Protein AF-A0A2R8C5J1-F1 (afdb_monomer_lite)

Secondary structure (DSSP, 8-state):
-HHHHHHHHHHHHHHHHHHHHHHHS-TTSS-HHHHHHHHHHHHHHHHHHHHHHHHHHHHHHHHHHHHHHHTT-

Organism: NCBI:txid1200281

Structure (mmCIF, N/CA/C/O backbone):
data_AF-A0A2R8C5J1-F1
#
_entry.id   AF-A0A2R8C5J1-F1
#
loop_
_atom_site.group_PDB
_atom_site.id
_atom_site.type_symbol
_atom_site.label_atom_id
_atom_site.label_alt_id
_atom_site.label_comp_id
_atom_site.label_asym_id
_atom_site.label_entity_id
_atom_site.label_seq_id
_atom_site.pdbx_PDB_ins_code
_atom_site.Cartn_x
_atom_site.Cartn_y
_atom_site.Cartn_z
_atom_site.occupancy
_atom_site.B_iso_or_equiv
_atom_site.auth_seq_id
_atom_site.auth_comp_id
_atom_site.auth_asym_id
_atom_site.auth_atom_id
_atom_site.pdbx_PDB_model_num
ATOM 1 N N . MET A 1 1 ? 3.598 4.721 16.095 1.00 56.56 1 MET A N 1
ATOM 2 C CA . MET A 1 1 ? 2.782 5.342 15.018 1.00 56.56 1 MET A CA 1
ATOM 3 C C . MET A 1 1 ? 3.591 6.137 13.984 1.00 56.56 1 MET A C 1
ATOM 5 O O . MET A 1 1 ? 3.204 6.104 12.824 1.00 56.56 1 MET A O 1
ATOM 9 N N . LYS A 1 2 ? 4.693 6.829 14.338 1.00 61.44 2 LYS A N 1
ATOM 10 C CA . LYS A 1 2 ? 5.506 7.596 13.364 1.00 61.44 2 LYS A CA 1
ATOM 11 C C . LYS A 1 2 ? 6.181 6.708 12.305 1.00 61.44 2 LYS A C 1
ATOM 13 O O . LYS A 1 2 ? 6.047 6.988 11.124 1.00 61.44 2 LYS A O 1
ATOM 18 N N . THR A 1 3 ? 6.814 5.605 12.703 1.00 71.62 3 THR A N 1
ATOM 19 C CA . THR A 1 3 ? 7.572 4.713 11.799 1.00 71.62 3 THR A CA 1
ATOM 20 C C . THR A 1 3 ? 6.711 4.055 10.718 1.00 71.62 3 THR A C 1
ATOM 22 O O . THR A 1 3 ? 7.127 3.978 9.571 1.00 71.62 3 THR A O 1
ATOM 25 N N . ILE A 1 4 ? 5.478 3.658 11.052 1.00 74.94 4 ILE A N 1
ATOM 26 C CA . ILE A 1 4 ? 4.533 3.077 10.084 1.00 74.94 4 ILE A CA 1
ATOM 27 C C . ILE A 1 4 ? 4.197 4.100 8.993 1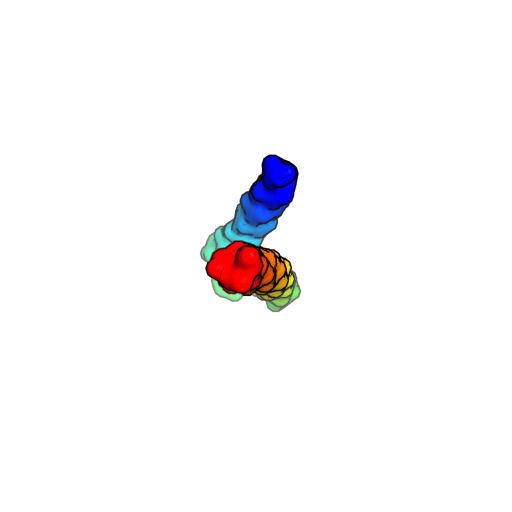.00 74.94 4 ILE A C 1
ATOM 29 O O . ILE A 1 4 ? 4.255 3.763 7.819 1.00 74.94 4 ILE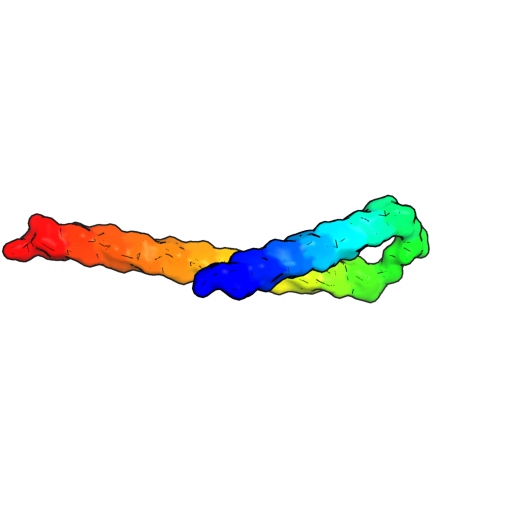 A O 1
ATOM 33 N N . LYS A 1 5 ? 3.927 5.365 9.349 1.00 74.62 5 LYS A N 1
ATOM 34 C CA . LYS A 1 5 ? 3.666 6.424 8.356 1.00 74.62 5 LYS A CA 1
ATOM 35 C C . LYS A 1 5 ? 4.840 6.614 7.390 1.00 74.62 5 LYS A C 1
ATOM 37 O O . LYS A 1 5 ? 4.616 6.734 6.193 1.00 74.62 5 LYS A O 1
ATOM 42 N N . TRP A 1 6 ? 6.072 6.592 7.897 1.00 79.94 6 TRP A N 1
ATOM 43 C CA . TRP A 1 6 ? 7.272 6.675 7.060 1.00 79.94 6 TRP A CA 1
ATOM 44 C C . TRP A 1 6 ? 7.428 5.468 6.130 1.00 79.94 6 TRP A C 1
ATOM 46 O O . TRP A 1 6 ? 7.810 5.649 4.980 1.00 79.94 6 TRP A O 1
ATOM 56 N N . LEU A 1 7 ? 7.060 4.266 6.586 1.00 82.56 7 LEU A N 1
ATOM 57 C CA . LEU A 1 7 ? 7.049 3.058 5.756 1.00 82.56 7 LEU A CA 1
ATOM 58 C C . LEU A 1 7 ? 6.063 3.184 4.579 1.00 82.56 7 LEU A C 1
ATOM 60 O O . LEU A 1 7 ? 6.412 2.872 3.445 1.00 82.56 7 LEU A O 1
ATOM 64 N N . TRP A 1 8 ? 4.855 3.698 4.835 1.00 82.38 8 TRP A N 1
ATOM 65 C CA . TRP A 1 8 ? 3.842 3.946 3.801 1.00 82.38 8 TRP A CA 1
ATOM 66 C C . TRP A 1 8 ? 4.303 4.988 2.775 1.00 82.38 8 TRP A C 1
ATOM 68 O O . TRP A 1 8 ? 4.120 4.797 1.576 1.00 82.38 8 TRP A O 1
ATOM 78 N N . ILE A 1 9 ? 4.946 6.065 3.236 1.00 83.56 9 ILE A N 1
ATOM 79 C CA . ILE A 1 9 ? 5.505 7.106 2.361 1.00 83.56 9 ILE A CA 1
ATOM 80 C C . ILE A 1 9 ? 6.649 6.545 1.509 1.00 83.56 9 ILE A C 1
ATOM 82 O O . ILE A 1 9 ? 6.693 6.798 0.3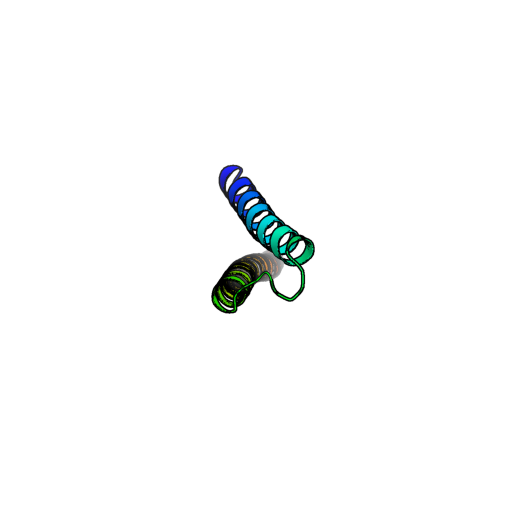08 1.00 83.56 9 ILE A O 1
ATOM 86 N N . ALA A 1 10 ? 7.546 5.749 2.097 1.00 82.69 10 ALA A N 1
ATOM 87 C CA . ALA A 1 10 ? 8.635 5.108 1.366 1.00 82.69 10 ALA A CA 1
ATOM 88 C C . ALA A 1 10 ? 8.114 4.136 0.293 1.00 82.69 10 ALA A C 1
ATOM 90 O O . ALA A 1 10 ? 8.621 4.130 -0.825 1.00 82.69 10 ALA A O 1
ATOM 91 N N . ALA A 1 11 ? 7.064 3.368 0.599 1.00 81.69 11 ALA A N 1
ATOM 92 C CA . ALA A 1 11 ? 6.419 2.480 -0.365 1.00 81.69 11 ALA A CA 1
ATOM 93 C C . ALA A 1 11 ? 5.751 3.253 -1.519 1.00 81.69 11 ALA A C 1
ATOM 95 O O . ALA A 1 11 ? 5.919 2.881 -2.679 1.00 81.69 11 ALA A O 1
ATOM 96 N N . LEU A 1 12 ? 5.062 4.364 -1.226 1.00 85.19 12 LEU A N 1
ATOM 97 C CA . LEU A 1 12 ? 4.489 5.245 -2.253 1.00 85.19 12 LEU A CA 1
ATOM 98 C C . LEU A 1 12 ? 5.567 5.864 -3.149 1.00 85.19 12 LEU A C 1
ATOM 100 O O . LEU A 1 12 ? 5.399 5.902 -4.366 1.00 85.19 12 LEU A O 1
ATOM 104 N N . LEU A 1 13 ? 6.684 6.304 -2.565 1.00 85.25 13 LEU A N 1
AT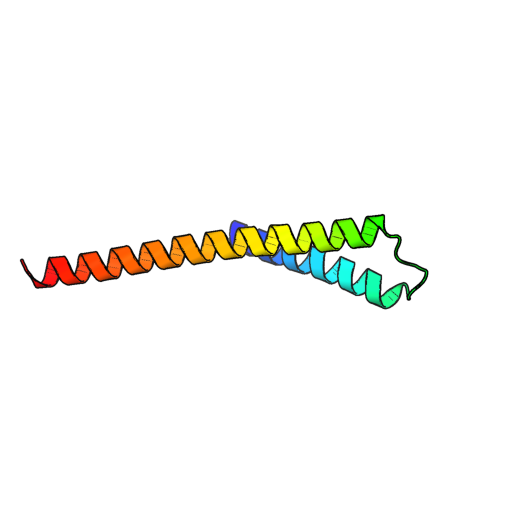OM 105 C CA . LEU A 1 13 ? 7.826 6.826 -3.315 1.00 85.25 13 LEU A CA 1
ATOM 106 C C . LEU A 1 13 ? 8.463 5.752 -4.201 1.00 85.25 13 LEU A C 1
ATOM 108 O O . LEU A 1 13 ? 8.775 6.039 -5.350 1.00 85.25 13 LEU A O 1
ATOM 112 N N . ALA A 1 14 ? 8.610 4.519 -3.713 1.00 82.38 14 ALA A N 1
ATOM 113 C CA . ALA A 1 14 ? 9.162 3.414 -4.496 1.00 82.38 14 ALA A CA 1
ATOM 114 C C . ALA A 1 14 ? 8.275 3.053 -5.702 1.00 82.38 14 ALA A C 1
ATOM 116 O O . ALA A 1 14 ? 8.779 2.881 -6.813 1.00 82.38 14 ALA A O 1
ATOM 117 N N . ILE A 1 15 ? 6.952 2.996 -5.505 1.00 81.62 15 ILE A N 1
ATOM 118 C CA . ILE A 1 15 ? 5.983 2.778 -6.589 1.00 81.62 15 ILE A CA 1
ATOM 119 C C . ILE A 1 15 ? 6.030 3.946 -7.582 1.00 81.62 15 ILE A C 1
ATOM 121 O O . ILE A 1 15 ? 6.135 3.724 -8.788 1.00 81.62 15 ILE A O 1
ATOM 125 N N . GLY A 1 16 ? 6.010 5.185 -7.083 1.00 80.19 16 GLY A N 1
ATOM 126 C CA . GLY A 1 16 ? 6.087 6.393 -7.906 1.00 80.19 16 GLY A CA 1
ATOM 127 C C . GLY A 1 16 ? 7.379 6.480 -8.720 1.00 80.19 16 GLY A C 1
ATOM 128 O O . GLY A 1 16 ? 7.338 6.841 -9.892 1.00 80.19 16 GLY A O 1
ATOM 129 N N . PHE A 1 17 ? 8.514 6.079 -8.145 1.00 82.12 17 PHE A N 1
ATOM 130 C CA . PHE A 1 17 ? 9.803 6.054 -8.833 1.00 82.12 17 PHE A CA 1
ATOM 131 C C . PHE A 1 17 ? 9.831 5.015 -9.960 1.00 82.12 17 PHE A C 1
ATOM 133 O O . PHE A 1 17 ? 10.321 5.305 -11.050 1.00 82.12 17 PHE A O 1
ATOM 140 N N . LYS A 1 18 ? 9.243 3.830 -9.751 1.00 74.38 18 LYS A N 1
ATOM 141 C CA . LYS A 1 18 ? 9.093 2.842 -10.828 1.00 74.38 18 LYS A CA 1
ATOM 142 C C . LYS A 1 18 ? 8.156 3.324 -11.939 1.00 74.38 18 LYS A C 1
ATOM 144 O O . LYS A 1 18 ? 8.479 3.126 -13.107 1.00 74.38 18 LYS A O 1
ATOM 149 N N . PHE A 1 19 ? 7.050 3.989 -11.594 1.00 76.56 19 PHE A N 1
ATOM 150 C CA . PHE A 1 19 ? 6.153 4.625 -12.569 1.00 76.56 19 PHE A CA 1
ATOM 151 C C . PHE A 1 19 ? 6.858 5.719 -13.376 1.00 76.56 19 PHE A C 1
ATOM 153 O O . PHE A 1 19 ? 6.708 5.777 -14.592 1.00 76.56 19 PHE A O 1
ATOM 160 N N . TYR A 1 20 ? 7.653 6.562 -12.714 1.00 76.19 20 TYR A N 1
ATOM 161 C CA . TYR A 1 20 ? 8.470 7.570 -13.382 1.00 76.19 20 TYR A CA 1
ATOM 162 C 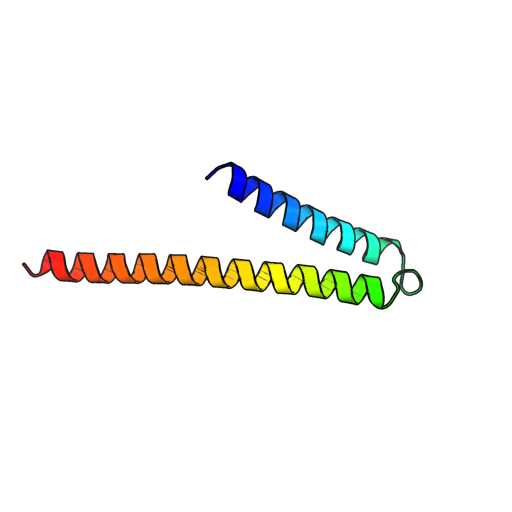C . TYR A 1 20 ? 9.470 6.926 -14.346 1.00 76.19 20 TYR A C 1
ATOM 164 O O . TYR A 1 20 ? 9.563 7.346 -15.497 1.00 76.19 20 TYR A O 1
ATOM 172 N N . GLY A 1 21 ? 10.136 5.850 -13.910 1.00 71.38 21 GLY A N 1
ATOM 173 C CA . GLY A 1 21 ? 10.997 5.033 -14.762 1.00 71.38 21 GLY A CA 1
ATOM 174 C C . GLY A 1 21 ? 10.268 4.552 -16.016 1.00 71.38 21 GLY A C 1
ATOM 175 O O . GLY A 1 21 ? 10.758 4.792 -17.112 1.00 71.38 21 GLY A O 1
ATOM 176 N N . LEU A 1 22 ? 9.063 3.994 -15.856 1.00 71.44 22 LEU A N 1
ATOM 177 C CA . LEU A 1 22 ? 8.225 3.483 -16.947 1.00 71.44 22 LEU A CA 1
ATOM 178 C C . LEU A 1 22 ? 7.807 4.575 -17.943 1.00 71.44 22 LEU A C 1
ATOM 180 O O . LEU A 1 22 ? 7.805 4.346 -19.148 1.00 71.44 22 LEU A O 1
ATOM 184 N N . ILE A 1 23 ? 7.491 5.775 -17.453 1.00 73.38 23 ILE A N 1
ATOM 185 C CA . ILE A 1 23 ? 7.153 6.925 -18.304 1.00 73.38 23 ILE A CA 1
ATOM 186 C C . ILE A 1 23 ? 8.397 7.442 -19.044 1.00 73.38 23 ILE A C 1
ATOM 188 O O . ILE A 1 23 ? 8.306 7.813 -20.211 1.00 73.38 23 ILE A O 1
ATOM 192 N N . SER A 1 24 ? 9.561 7.460 -18.386 1.00 73.25 24 SER A N 1
ATOM 193 C CA . SER A 1 24 ? 10.810 7.984 -18.958 1.00 73.25 24 SER A CA 1
ATOM 194 C C . SER A 1 24 ? 11.502 7.047 -19.953 1.00 73.25 24 SER A C 1
ATOM 196 O O . SER A 1 24 ? 12.198 7.525 -20.844 1.00 73.25 24 SER A O 1
ATOM 198 N N . SER A 1 25 ? 11.326 5.729 -19.821 1.00 68.50 25 SER A N 1
ATOM 199 C CA . SER A 1 25 ? 12.022 4.722 -20.632 1.00 68.50 25 SER A CA 1
ATOM 200 C C . SER A 1 25 ? 11.375 4.468 -21.997 1.00 68.50 25 SER A C 1
ATOM 202 O O . SER A 1 25 ? 11.965 3.790 -22.834 1.00 68.50 25 SER A O 1
ATOM 204 N N . GLY A 1 26 ? 10.175 5.004 -22.236 1.00 62.19 26 GLY A N 1
ATOM 205 C CA . GLY A 1 26 ? 9.423 4.783 -23.470 1.00 62.19 26 GLY A CA 1
ATOM 206 C C . GLY A 1 26 ? 8.917 3.337 -23.642 1.00 62.19 26 GLY A C 1
ATOM 207 O O . GLY A 1 26 ? 9.195 2.473 -22.806 1.00 62.19 26 GLY A O 1
ATOM 208 N N . PRO A 1 27 ? 8.154 3.068 -24.720 1.00 58.81 27 PRO A N 1
ATOM 209 C CA . PRO A 1 27 ? 7.465 1.792 -24.936 1.00 58.81 27 PRO A CA 1
ATOM 210 C C . PRO A 1 27 ? 8.390 0.570 -25.061 1.00 58.81 27 PRO A C 1
ATOM 212 O O . PRO A 1 27 ? 7.965 -0.532 -24.734 1.00 58.81 27 PRO A O 1
ATOM 215 N N . ASP A 1 28 ? 9.644 0.766 -25.480 1.00 62.41 28 ASP A N 1
ATOM 216 C CA . ASP A 1 28 ? 10.608 -0.317 -25.734 1.00 62.41 28 ASP A CA 1
ATOM 217 C C . ASP A 1 28 ? 11.604 -0.542 -24.577 1.00 62.41 28 ASP A C 1
ATOM 219 O O . ASP A 1 28 ? 12.428 -1.455 -24.631 1.00 62.41 28 ASP A O 1
ATOM 223 N N . GLY A 1 29 ? 11.562 0.294 -23.530 1.00 56.75 29 GLY A N 1
ATOM 224 C CA . GLY A 1 29 ? 12.562 0.302 -22.454 1.00 56.75 29 GLY A CA 1
ATOM 225 C C . GLY A 1 29 ? 12.168 -0.436 -21.170 1.00 56.75 29 GLY A C 1
ATOM 226 O O . GLY A 1 29 ? 13.010 -0.589 -20.287 1.00 56.75 29 GLY A O 1
ATOM 227 N N . TYR A 1 30 ? 10.916 -0.883 -21.038 1.00 65.12 30 TYR A N 1
ATOM 228 C CA . TYR A 1 30 ? 10.431 -1.596 -19.851 1.00 65.12 30 TYR A CA 1
ATOM 229 C C . TYR A 1 30 ? 10.146 -3.056 -20.210 1.00 65.12 30 TYR A C 1
ATOM 231 O O . TYR A 1 30 ? 9.189 -3.354 -20.924 1.00 65.12 30 TYR A O 1
ATOM 239 N N . GLY A 1 31 ? 10.987 -3.975 -19.735 1.00 70.00 31 GLY A N 1
ATOM 240 C CA . GLY A 1 31 ? 10.771 -5.403 -19.931 1.00 70.00 31 GLY A CA 1
ATOM 241 C C . GLY A 1 31 ? 9.511 -5.892 -19.208 1.00 70.00 31 GLY A C 1
ATOM 242 O O . GLY A 1 31 ? 9.032 -5.301 -18.233 1.00 70.00 31 GLY A O 1
ATOM 243 N N . ALA A 1 32 ? 8.955 -7.007 -19.689 1.00 69.56 32 ALA A N 1
ATOM 244 C CA . ALA A 1 32 ? 7.767 -7.629 -19.096 1.00 69.56 32 ALA A CA 1
ATOM 245 C C . ALA A 1 32 ? 7.957 -7.945 -17.596 1.00 69.56 32 ALA A C 1
ATOM 247 O O . ALA A 1 32 ? 7.021 -7.812 -16.808 1.00 69.56 32 ALA A O 1
ATOM 248 N N . ASN A 1 33 ? 9.188 -8.273 -17.191 1.00 76.12 33 ASN A N 1
ATOM 249 C CA . ASN A 1 33 ? 9.550 -8.581 -15.807 1.00 76.12 33 ASN A CA 1
ATOM 250 C C . ASN A 1 33 ? 9.444 -7.351 -14.885 1.00 76.12 33 ASN A C 1
ATOM 252 O O . ASN A 1 33 ? 8.999 -7.453 -13.738 1.00 76.12 33 ASN A O 1
ATOM 256 N N . GLU A 1 34 ? 9.830 -6.165 -15.361 1.00 73.75 34 GLU A N 1
ATOM 257 C CA . GLU A 1 34 ? 9.732 -4.925 -14.595 1.00 73.75 34 GLU A CA 1
ATOM 258 C C . GLU A 1 34 ? 8.277 -4.457 -14.458 1.00 73.75 34 GLU A C 1
ATOM 260 O O . GLU A 1 34 ? 7.890 -3.986 -13.380 1.00 73.75 34 GLU A O 1
ATOM 265 N N . MET A 1 35 ? 7.462 -4.636 -15.507 1.00 73.62 35 MET A N 1
ATOM 266 C CA . MET A 1 35 ? 6.015 -4.390 -15.458 1.00 73.62 35 MET A CA 1
ATOM 267 C C . MET A 1 35 ? 5.319 -5.317 -14.457 1.00 73.62 35 MET A C 1
ATOM 269 O O . MET A 1 35 ? 4.559 -4.840 -13.614 1.00 73.62 35 MET A O 1
ATOM 273 N N . GLU A 1 36 ? 5.610 -6.618 -14.492 1.00 80.31 36 GLU A N 1
ATOM 274 C CA . GLU A 1 36 ? 5.053 -7.591 -13.547 1.00 80.31 36 GLU A CA 1
ATOM 275 C C . GLU A 1 36 ? 5.438 -7.246 -12.101 1.00 80.31 36 GLU A C 1
ATOM 277 O O . GLU A 1 36 ? 4.591 -7.214 -11.205 1.00 80.31 36 GLU A O 1
ATOM 282 N N . SER A 1 37 ? 6.700 -6.869 -11.877 1.00 80.88 37 SER A N 1
ATOM 283 C CA . SER A 1 37 ? 7.182 -6.430 -10.567 1.00 80.88 37 SER A CA 1
ATOM 284 C C . SER A 1 37 ? 6.500 -5.142 -10.080 1.00 80.88 37 SER A C 1
ATOM 286 O O . SER A 1 37 ? 6.201 -5.015 -8.890 1.00 80.88 37 SER A O 1
ATOM 288 N N . LEU A 1 38 ? 6.243 -4.175 -10.969 1.00 80.25 38 LEU A N 1
ATOM 289 C CA . LEU A 1 38 ? 5.506 -2.951 -10.639 1.00 80.25 38 LEU A CA 1
ATOM 290 C C . LEU A 1 38 ? 4.060 -3.275 -10.244 1.00 80.25 38 LEU A C 1
ATOM 292 O O . LEU A 1 38 ? 3.603 -2.847 -9.183 1.00 80.25 38 LEU A O 1
ATOM 296 N N . VAL A 1 39 ? 3.359 -4.052 -11.071 1.00 83.00 39 VAL A N 1
ATOM 297 C CA . VAL A 1 39 ? 1.971 -4.459 -10.823 1.00 83.00 39 VAL A CA 1
ATOM 298 C C . VAL A 1 39 ? 1.870 -5.231 -9.509 1.00 83.00 39 VAL A C 1
ATOM 300 O O . VAL A 1 39 ? 1.010 -4.914 -8.689 1.00 83.00 39 VAL A O 1
ATOM 303 N N . GLY A 1 40 ? 2.793 -6.162 -9.247 1.00 85.06 40 GLY A N 1
ATOM 304 C CA . GLY A 1 40 ? 2.856 -6.914 -7.994 1.00 85.06 40 GLY A CA 1
ATOM 305 C C . GLY A 1 40 ? 3.060 -6.024 -6.763 1.00 85.06 40 GLY A C 1
ATOM 306 O O . GLY A 1 40 ? 2.374 -6.200 -5.751 1.00 85.06 40 GLY A O 1
ATOM 307 N N . MET A 1 41 ? 3.944 -5.023 -6.846 1.00 84.38 41 MET A N 1
ATOM 308 C CA . MET A 1 41 ? 4.144 -4.049 -5.763 1.00 84.38 41 MET A CA 1
ATOM 309 C C . MET A 1 41 ? 2.882 -3.217 -5.498 1.00 84.38 41 MET A C 1
ATOM 311 O O . MET A 1 41 ? 2.491 -3.052 -4.341 1.00 84.38 41 MET A O 1
ATOM 315 N N . VAL A 1 42 ? 2.213 -2.741 -6.553 1.00 85.56 42 VAL A N 1
ATOM 316 C CA . VAL A 1 42 ? 0.972 -1.955 -6.445 1.00 85.56 42 VAL A CA 1
ATOM 317 C C . VAL A 1 42 ? -0.161 -2.787 -5.840 1.00 85.56 42 VAL A C 1
ATOM 319 O O . VAL A 1 42 ? -0.823 -2.333 -4.907 1.00 85.56 42 VAL A O 1
ATOM 322 N N . LEU A 1 43 ? -0.361 -4.019 -6.317 1.00 86.56 43 LEU A N 1
ATOM 323 C CA . LEU A 1 43 ? -1.390 -4.936 -5.814 1.00 86.56 43 LEU A CA 1
ATOM 324 C C . LEU A 1 43 ? -1.178 -5.280 -4.340 1.00 86.56 43 LEU A C 1
ATOM 326 O O . LEU A 1 43 ? -2.118 -5.219 -3.548 1.00 86.56 43 LEU A O 1
ATOM 330 N N . THR A 1 44 ? 0.062 -5.583 -3.955 1.00 87.69 44 THR A N 1
ATOM 331 C CA . THR A 1 44 ? 0.410 -5.884 -2.559 1.00 87.69 44 THR A CA 1
ATOM 332 C C . THR A 1 44 ? 0.128 -4.684 -1.654 1.00 87.69 44 THR A C 1
ATOM 334 O O . THR A 1 44 ? -0.474 -4.826 -0.588 1.00 87.69 44 THR A O 1
ATOM 337 N N . PHE A 1 45 ? 0.502 -3.481 -2.093 1.00 85.69 45 PHE A N 1
ATOM 338 C CA . PHE A 1 45 ? 0.236 -2.246 -1.360 1.00 85.69 45 PHE A CA 1
ATOM 339 C C . PHE A 1 45 ? -1.269 -1.948 -1.226 1.00 85.69 45 PHE A C 1
ATOM 341 O O . PHE A 1 45 ? -1.735 -1.555 -0.150 1.00 85.69 45 PHE A O 1
ATOM 348 N N . ALA A 1 46 ? -2.048 -2.180 -2.285 1.00 85.69 46 ALA A N 1
ATOM 349 C CA . ALA A 1 46 ? -3.501 -2.026 -2.273 1.00 85.69 46 ALA A CA 1
ATOM 350 C C . ALA A 1 46 ? -4.175 -3.019 -1.310 1.00 85.69 46 ALA A C 1
ATOM 352 O O . ALA A 1 46 ? -5.024 -2.617 -0.513 1.00 85.69 46 ALA A O 1
ATOM 353 N N . LEU A 1 47 ? -3.752 -4.288 -1.313 1.00 89.62 47 LEU A N 1
ATOM 354 C CA . LEU A 1 47 ? -4.238 -5.318 -0.389 1.00 89.62 47 LEU A CA 1
ATOM 355 C C . LEU A 1 47 ? -3.954 -4.955 1.072 1.00 89.62 47 LEU A C 1
ATOM 357 O O . LEU A 1 47 ? -4.861 -4.992 1.904 1.00 89.62 47 LEU A O 1
ATOM 361 N N . LEU A 1 48 ? -2.722 -4.540 1.384 1.00 88.94 48 LEU A N 1
ATOM 362 C CA . LEU A 1 48 ? -2.358 -4.094 2.732 1.00 88.94 48 LEU A CA 1
ATOM 363 C C . LEU A 1 48 ? -3.189 -2.880 3.173 1.00 88.94 48 LEU A C 1
ATOM 365 O O . LEU A 1 48 ? -3.634 -2.822 4.320 1.00 88.94 48 LEU A O 1
ATOM 369 N N . SER A 1 49 ? -3.447 -1.936 2.262 1.00 86.31 49 SER A N 1
ATOM 370 C CA . SER A 1 49 ? -4.289 -0.764 2.540 1.00 86.31 49 SER A CA 1
ATOM 371 C C . SER A 1 49 ? -5.739 -1.162 2.816 1.00 86.31 49 SER A C 1
ATOM 373 O O . SER A 1 49 ? -6.350 -0.662 3.760 1.00 86.31 49 SER A O 1
ATOM 375 N N . ALA A 1 50 ? -6.281 -2.092 2.026 1.00 87.44 50 ALA A N 1
ATOM 376 C CA . ALA A 1 50 ? -7.640 -2.593 2.181 1.00 87.44 50 ALA A CA 1
ATOM 377 C C . ALA A 1 50 ? -7.827 -3.299 3.530 1.00 87.44 50 ALA A C 1
ATOM 379 O O . ALA A 1 50 ? -8.770 -2.991 4.256 1.00 87.44 50 ALA A O 1
ATOM 380 N N . VAL A 1 51 ? -6.896 -4.177 3.919 1.00 89.44 51 VAL A N 1
ATOM 381 C CA . VAL A 1 51 ? -6.917 -4.838 5.236 1.00 89.44 51 VAL A CA 1
ATOM 382 C C . VAL A 1 51 ? -6.899 -3.804 6.360 1.00 89.44 51 VAL A C 1
ATOM 384 O O . VAL A 1 51 ? -7.654 -3.918 7.327 1.00 89.44 51 VAL A O 1
ATOM 387 N N . TRP A 1 52 ? -6.077 -2.764 6.229 1.00 87.31 52 TRP A N 1
ATOM 388 C CA . TRP A 1 52 ? -5.983 -1.716 7.238 1.00 87.31 52 TRP A CA 1
ATOM 389 C C . TRP A 1 52 ? -7.283 -0.909 7.371 1.00 87.31 52 TRP A C 1
ATOM 391 O O . TRP A 1 52 ? -7.750 -0.673 8.488 1.00 87.31 52 TRP A O 1
ATOM 401 N N . LEU A 1 53 ? -7.918 -0.559 6.247 1.00 87.06 53 LEU A N 1
ATOM 402 C CA . LEU A 1 53 ? -9.231 0.093 6.224 1.00 87.06 53 LEU A CA 1
ATOM 403 C C . LEU A 1 53 ? -10.326 -0.791 6.826 1.00 87.06 53 LEU A C 1
ATOM 405 O O . LEU A 1 53 ? -11.150 -0.295 7.591 1.00 87.06 53 LEU A O 1
ATOM 409 N N . VAL A 1 54 ? -10.319 -2.093 6.534 1.00 89.12 54 VAL A N 1
ATOM 410 C CA . VAL A 1 54 ? -11.278 -3.054 7.097 1.00 89.12 54 VAL A CA 1
ATOM 411 C C . VAL A 1 54 ? -11.107 -3.163 8.611 1.00 89.12 54 VAL A C 1
ATOM 413 O O . VAL A 1 54 ? -12.090 -3.070 9.343 1.00 89.12 54 VAL A O 1
ATOM 416 N N . LEU A 1 55 ? -9.875 -3.285 9.113 1.00 87.62 55 LEU A N 1
ATOM 417 C CA . LEU A 1 55 ? -9.604 -3.302 10.555 1.00 87.62 55 LEU A CA 1
ATOM 418 C C . LEU A 1 55 ? -10.061 -2.009 11.236 1.00 87.62 55 LEU A C 1
ATOM 420 O O . LEU A 1 55 ? -10.661 -2.050 12.313 1.00 87.62 55 LEU A O 1
ATOM 424 N N . TRP A 1 56 ? -9.823 -0.864 10.597 1.00 88.56 56 TRP A N 1
ATOM 425 C CA . TRP A 1 56 ? -10.289 0.427 11.090 1.00 88.56 56 TRP A CA 1
ATOM 426 C C . TRP A 1 56 ? -11.823 0.511 11.113 1.00 88.56 56 TRP A C 1
ATOM 428 O O . TRP A 1 56 ? -12.403 0.904 12.127 1.00 88.56 56 TRP A O 1
ATOM 438 N N . ALA A 1 57 ? -12.490 0.070 10.044 1.00 85.12 57 ALA A N 1
ATOM 439 C CA . ALA A 1 57 ? -13.946 0.032 9.941 1.00 85.12 57 ALA A CA 1
ATOM 440 C C . ALA A 1 57 ? -14.574 -0.899 10.990 1.00 85.12 57 ALA A C 1
ATOM 442 O O . ALA A 1 57 ? -15.537 -0.514 11.652 1.00 85.12 57 ALA A O 1
ATOM 443 N N . ILE A 1 58 ? -13.994 -2.083 11.217 1.00 87.19 58 ILE A N 1
ATOM 444 C CA . ILE A 1 58 ? -14.421 -3.014 12.273 1.00 87.19 58 ILE A CA 1
ATOM 445 C C . ILE A 1 58 ? -14.250 -2.371 13.654 1.00 87.19 58 ILE A C 1
ATOM 447 O O . ILE A 1 58 ? -15.145 -2.471 14.493 1.00 87.19 58 ILE A O 1
ATOM 451 N N . GLY A 1 59 ? -13.135 -1.677 13.900 1.00 84.38 59 GLY A N 1
ATOM 452 C CA . GLY A 1 59 ? -12.917 -0.933 15.142 1.00 84.38 59 GLY A CA 1
ATOM 453 C C . GLY A 1 59 ? -13.991 0.132 15.383 1.00 84.38 59 GLY A C 1
ATOM 454 O O . GLY A 1 59 ? -14.535 0.227 16.484 1.00 84.38 59 GLY A O 1
ATOM 455 N N . ARG A 1 60 ? -14.363 0.884 14.340 1.00 82.06 60 ARG A N 1
ATOM 456 C CA . ARG A 1 60 ? -15.437 1.891 14.392 1.00 82.06 60 ARG A CA 1
ATOM 457 C C . ARG A 1 60 ? -16.814 1.262 14.597 1.00 82.06 60 ARG A C 1
ATOM 459 O O . ARG A 1 60 ? -17.590 1.773 15.399 1.00 82.06 60 ARG A O 1
ATOM 466 N N . ALA A 1 61 ? -17.098 0.140 13.940 1.00 79.06 61 ALA A N 1
ATOM 467 C CA . ALA A 1 61 ? -18.344 -0.600 14.120 1.00 79.06 61 ALA A CA 1
ATOM 468 C C . ALA A 1 61 ? -18.485 -1.113 15.561 1.00 79.06 61 ALA A C 1
ATOM 470 O O . ALA A 1 61 ? -19.528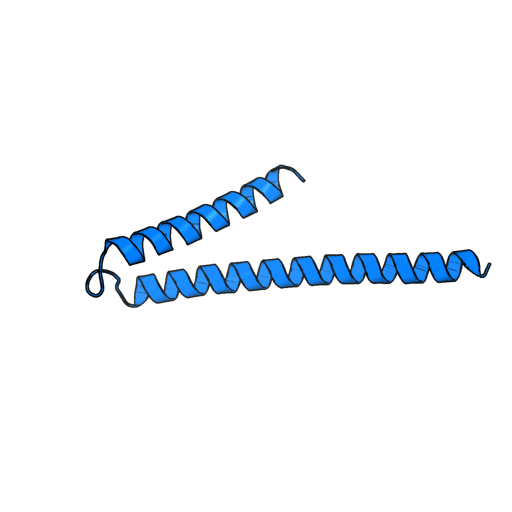 -0.926 16.183 1.00 79.06 61 ALA A O 1
ATOM 471 N N . LYS A 1 62 ? -17.412 -1.671 16.138 1.00 77.94 62 LYS A N 1
ATOM 472 C CA . LYS A 1 62 ? -17.390 -2.089 17.548 1.00 77.94 62 LYS A CA 1
ATOM 473 C C . LYS A 1 62 ? -17.608 -0.914 18.505 1.00 77.94 62 LYS A C 1
ATOM 475 O O . LYS A 1 62 ? -18.377 -1.057 19.447 1.00 77.94 62 LYS A O 1
ATOM 480 N N . GLN A 1 63 ? -16.994 0.245 18.252 1.00 77.25 63 GLN A N 1
ATOM 481 C CA . GLN A 1 63 ? -17.228 1.457 19.051 1.00 77.25 63 GLN A CA 1
ATOM 482 C C . GLN A 1 63 ? -18.682 1.940 18.969 1.00 77.25 63 GLN A C 1
ATOM 484 O O . GLN A 1 63 ? -19.264 2.275 19.995 1.00 77.25 63 GLN A O 1
ATOM 489 N N . ALA A 1 64 ? -19.282 1.930 17.776 1.00 75.06 64 ALA A N 1
ATOM 490 C CA . ALA A 1 64 ? -20.672 2.337 17.576 1.00 75.06 64 ALA A CA 1
ATOM 491 C C . ALA A 1 64 ? -21.675 1.383 18.251 1.00 75.06 64 ALA A C 1
ATOM 493 O O . ALA A 1 64 ? -22.706 1.818 18.762 1.00 75.06 64 ALA A O 1
ATOM 494 N N . VAL A 1 65 ? -21.381 0.080 18.274 1.00 74.62 65 VAL A N 1
ATOM 495 C CA . VAL A 1 65 ? -22.191 -0.915 18.994 1.00 74.62 65 VAL A CA 1
ATOM 496 C C . VAL A 1 65 ? -22.014 -0.771 20.508 1.00 74.62 65 VAL A C 1
ATOM 498 O O . VAL A 1 65 ? -23.001 -0.812 21.238 1.00 74.62 65 VAL A O 1
ATOM 501 N N . ALA A 1 66 ? -20.786 -0.542 20.982 1.00 73.81 66 ALA A N 1
ATOM 502 C CA . ALA A 1 66 ? -20.505 -0.328 22.400 1.00 73.81 66 ALA A CA 1
ATOM 503 C C . ALA A 1 66 ? -21.211 0.921 22.952 1.00 73.81 66 ALA A C 1
ATOM 505 O O . ALA A 1 66 ? -21.797 0.853 24.028 1.00 73.81 66 ALA A O 1
ATOM 506 N N . SER A 1 67 ? -21.238 2.030 22.204 1.00 68.25 67 SER A N 1
ATOM 507 C CA . SER A 1 67 ? -21.969 3.234 22.620 1.00 68.25 67 SER A CA 1
ATOM 508 C C . SER A 1 67 ? -23.483 3.005 22.667 1.00 68.25 67 SER A C 1
ATOM 510 O O . SER A 1 67 ? -24.139 3.428 23.608 1.00 68.25 67 SER A O 1
ATOM 512 N N . ARG A 1 68 ? -24.042 2.251 21.708 1.00 69.31 68 ARG A N 1
ATOM 513 C CA . ARG A 1 68 ? -25.472 1.880 21.705 1.00 69.31 68 ARG A CA 1
ATOM 514 C C . ARG A 1 68 ? -25.877 0.964 22.865 1.00 69.31 68 ARG A C 1
ATOM 516 O O . ARG A 1 68 ? -27.043 0.967 23.246 1.00 69.31 68 ARG A O 1
ATOM 523 N N . LEU A 1 69 ? -24.952 0.148 23.369 1.00 63.50 69 LEU A N 1
ATOM 524 C CA . LEU A 1 69 ? -25.163 -0.705 24.541 1.00 63.50 69 LEU A CA 1
ATOM 525 C C . LEU A 1 69 ? -25.026 0.083 25.848 1.00 63.50 69 LEU A C 1
ATOM 527 O O . LEU A 1 69 ? -25.798 -0.161 26.767 1.00 63.50 69 LEU A O 1
ATOM 531 N N . ALA A 1 70 ? -24.095 1.038 25.910 1.00 63.81 70 ALA A N 1
ATOM 532 C CA . ALA A 1 70 ? -23.903 1.906 27.071 1.00 63.81 70 ALA A CA 1
ATOM 533 C C . ALA A 1 70 ? -25.072 2.884 27.295 1.00 63.81 70 ALA A C 1
ATOM 535 O O . ALA A 1 70 ? -25.412 3.143 28.437 1.00 63.81 70 ALA A O 1
ATOM 536 N N . ASP A 1 71 ? -25.733 3.365 26.235 1.00 58.94 71 ASP A N 1
ATOM 537 C CA . ASP A 1 71 ? -26.927 4.230 26.341 1.00 58.94 71 ASP A CA 1
ATOM 538 C C . ASP A 1 71 ? -28.208 3.482 26.777 1.00 58.94 71 ASP A C 1
ATOM 540 O O . ASP A 1 71 ? -29.264 4.095 26.940 1.00 58.94 71 ASP A O 1
ATOM 544 N N . ARG A 1 72 ? -28.163 2.148 26.906 1.00 55.88 72 ARG A N 1
ATOM 545 C CA . ARG A 1 72 ? -29.323 1.305 27.254 1.00 55.88 72 ARG A CA 1
ATOM 546 C C . ARG A 1 72 ? -29.234 0.635 28.630 1.00 55.88 72 ARG A C 1
ATOM 548 O O . ARG A 1 72 ? -30.167 -0.092 28.971 1.00 55.88 72 ARG A O 1
ATOM 555 N N . GLY A 1 73 ? -28.147 0.834 29.375 1.00 48.16 73 GLY A N 1
ATOM 556 C CA . GLY A 1 73 ? -27.964 0.348 30.750 1.00 48.16 73 GLY A CA 1
ATOM 557 C C . GLY A 1 73 ? -27.963 1.500 31.738 1.00 48.16 73 GLY A C 1
ATOM 558 O O . GLY A 1 73 ? -28.468 1.286 32.859 1.00 48.16 73 GLY A O 1
#

Sequence (73 aa):
MKTIKWLWIAALLAIGFKFYGLISSGPDGYGANEMESLVGMVLTFALLSAVWLVLWAIGRAKQAVASRLADRG

Foldseek 3Di:
DVVVVVVLVVLVVVLVVLVVVVVVLPPVRADPVSVVVSVVSVVVSVVVVVVVVVVVVVVVVVVVVVVVVVVVD

Radius of gyration: 19.55 Å; chains: 1; bounding box: 42×17×56 Å

pLDDT: mean 76.89, std 9.75, range [48.16, 89.62]